Protein AF-A0A060BN62-F1 (afdb_monomer)

Secondary structure (DSSP, 8-state):
-HHHHHHHHTTTT----HHHHHHHHHHHHTTTEE----S--EEE-TT--EEE-PPPPPEE-S-HHHHHHHHHHHTHHHHTSTTGGG--TT---

Organism: NCBI:txid153152

Solvent-accessible surface area (backbone atoms only — not comparable to full-atom values): 5731 Å² total; per-residue (Å²): 110,73,66,61,60,57,37,44,78,75,63,41,98,64,88,78,54,72,68,57,52,50,43,54,53,45,13,41,74,48,46,10,36,31,60,70,88,81,87,71,66,58,49,70,54,97,88,67,54,75,45,74,55,80,80,61,83,70,41,79,79,48,50,45,69,56,18,53,52,50,51,64,67,48,32,50,35,32,78,74,52,93,37,43,90,75,54,52,94,96,58,93,99

Nearest PDB structures (foldseek):
  6kgw-assembly1_A  TM=9.530E-01  e=7.312E-05  Mycobacterium tuberculosis H37Rv
  6kgh-assembly1_A  TM=9.538E-01  e=8.353E-05  Mycobacterium tuberculosis H37Rv
  6kgu-assembly1_A  TM=9.525E-01  e=8.928E-05  Mycobacterium tuberculosis H37Rv
  6i1f-assembly2_B  TM=8.756E-01  e=1.020E-04  Chlamydia trachomatis
  3zg9-assembly1_B  TM=8.440E-01  e=3.380E-04  Listeria monocytogenes

Structure (mmCIF, N/CA/C/O backbone):
data_AF-A0A060BN62-F1
#
_entry.id   AF-A0A060BN62-F1
#
loop_
_atom_site.group_PDB
_atom_site.id
_atom_site.type_symbol
_atom_site.label_atom_id
_atom_site.label_alt_id
_atom_site.label_comp_id
_atom_site.label_asym_id
_atom_site.label_entity_id
_atom_site.label_seq_id
_atom_site.pdbx_PDB_ins_code
_atom_site.Cartn_x
_atom_site.Cartn_y
_atom_site.Cartn_z
_atom_site.occupancy
_atom_site.B_iso_or_equiv
_atom_site.auth_seq_id
_atom_site.auth_comp_id
_atom_site.auth_asym_id
_atom_site.auth_atom_id
_atom_site.pdbx_PDB_model_num
ATOM 1 N N . ASP A 1 1 ? 14.148 -22.644 -0.513 1.00 87.25 1 ASP A N 1
ATOM 2 C CA . ASP A 1 1 ? 14.541 -23.207 -1.817 1.00 87.25 1 ASP A CA 1
ATOM 3 C C . ASP A 1 1 ? 14.540 -22.099 -2.877 1.00 87.25 1 ASP A C 1
ATOM 5 O O . ASP A 1 1 ? 13.832 -21.109 -2.690 1.00 87.25 1 ASP A O 1
ATOM 9 N N . LYS A 1 2 ? 15.353 -22.218 -3.938 1.00 85.19 2 LYS A N 1
ATOM 10 C CA . LYS A 1 2 ? 15.484 -21.187 -4.986 1.00 85.19 2 LYS A CA 1
ATOM 11 C C . LYS A 1 2 ? 14.187 -20.995 -5.775 1.00 85.19 2 LYS A C 1
ATOM 13 O O . LYS A 1 2 ? 13.868 -19.857 -6.106 1.00 85.19 2 LYS A O 1
ATOM 18 N N . LEU A 1 3 ? 13.427 -22.063 -6.032 1.00 86.25 3 LEU A N 1
ATOM 19 C CA . LEU A 1 3 ? 12.167 -21.965 -6.775 1.00 86.25 3 LEU A CA 1
ATOM 20 C C . LEU A 1 3 ? 11.165 -21.109 -6.002 1.00 86.25 3 LEU A C 1
ATOM 22 O O . LEU A 1 3 ? 10.639 -20.152 -6.558 1.00 86.25 3 LEU A O 1
ATOM 26 N N . THR A 1 4 ? 10.998 -21.372 -4.701 1.00 90.06 4 THR A N 1
ATOM 27 C CA . THR A 1 4 ? 10.129 -20.563 -3.833 1.00 90.06 4 THR A CA 1
ATOM 28 C C . THR A 1 4 ? 10.541 -19.092 -3.811 1.00 90.06 4 THR A C 1
ATOM 30 O O . THR A 1 4 ? 9.678 -18.225 -3.855 1.00 90.06 4 THR A O 1
ATOM 33 N N . HIS A 1 5 ? 11.843 -18.788 -3.764 1.00 90.38 5 HIS A N 1
ATOM 34 C CA . HIS A 1 5 ? 12.323 -17.402 -3.765 1.00 90.38 5 HIS A CA 1
ATOM 35 C C . HIS A 1 5 ? 11.948 -16.653 -5.052 1.00 90.38 5 HIS A C 1
ATOM 37 O O . HIS A 1 5 ? 11.551 -15.494 -4.991 1.00 90.38 5 HIS A O 1
ATOM 43 N N . TYR A 1 6 ? 12.048 -17.307 -6.212 1.00 93.62 6 TYR A N 1
ATOM 44 C CA . TYR A 1 6 ? 11.699 -16.673 -7.482 1.00 93.62 6 TYR A CA 1
ATOM 45 C C . TYR A 1 6 ? 10.189 -16.538 -7.680 1.00 93.62 6 TYR A C 1
ATOM 47 O O . TYR A 1 6 ? 9.733 -15.491 -8.132 1.00 93.62 6 TYR A O 1
ATOM 55 N N . THR A 1 7 ? 9.398 -17.548 -7.315 1.00 94.88 7 THR A N 1
ATOM 56 C CA . THR A 1 7 ? 7.942 -17.510 -7.523 1.00 94.88 7 THR A CA 1
ATOM 57 C C . THR A 1 7 ? 7.258 -16.457 -6.652 1.00 94.88 7 THR A C 1
ATOM 59 O O . THR A 1 7 ? 6.332 -15.786 -7.111 1.00 94.88 7 THR A O 1
ATOM 62 N N . THR A 1 8 ? 7.733 -16.247 -5.420 1.00 94.25 8 THR A N 1
ATOM 63 C CA . THR A 1 8 ? 7.138 -15.266 -4.497 1.00 94.25 8 THR A CA 1
ATOM 64 C C . THR A 1 8 ? 7.317 -13.827 -4.977 1.00 94.25 8 THR A C 1
ATOM 66 O O . THR A 1 8 ? 6.427 -13.007 -4.754 1.00 94.25 8 THR A O 1
ATOM 69 N N . MET A 1 9 ? 8.398 -13.520 -5.705 1.00 93.62 9 MET A N 1
ATOM 70 C CA . MET A 1 9 ? 8.623 -12.192 -6.299 1.00 93.62 9 MET A CA 1
ATOM 71 C C . MET A 1 9 ? 7.586 -11.823 -7.370 1.00 93.62 9 MET A C 1
ATOM 73 O O . MET A 1 9 ? 7.337 -10.642 -7.590 1.00 93.62 9 MET A O 1
ATOM 77 N N . PHE A 1 10 ? 6.938 -12.816 -7.988 1.00 94.25 10 PHE A N 1
ATOM 78 C CA . PHE A 1 10 ? 5.827 -12.623 -8.929 1.00 94.25 10 PHE A CA 1
ATOM 79 C C . PHE A 1 10 ? 4.451 -12.871 -8.283 1.00 94.25 10 PHE A C 1
ATOM 81 O O . PHE A 1 10 ? 3.449 -13.008 -8.982 1.00 94.25 10 PHE A O 1
ATOM 88 N N . GLY A 1 11 ? 4.389 -12.954 -6.947 1.00 93.81 11 GLY A N 1
ATOM 89 C CA . GLY A 1 11 ? 3.149 -13.147 -6.187 1.00 93.81 11 GLY A CA 1
ATOM 90 C C . GLY A 1 11 ? 2.630 -14.589 -6.133 1.00 93.81 11 GLY A C 1
ATOM 91 O O . GLY A 1 11 ? 1.533 -14.819 -5.630 1.00 93.81 11 GLY A O 1
ATOM 92 N N . GLN A 1 12 ? 3.389 -15.574 -6.621 1.00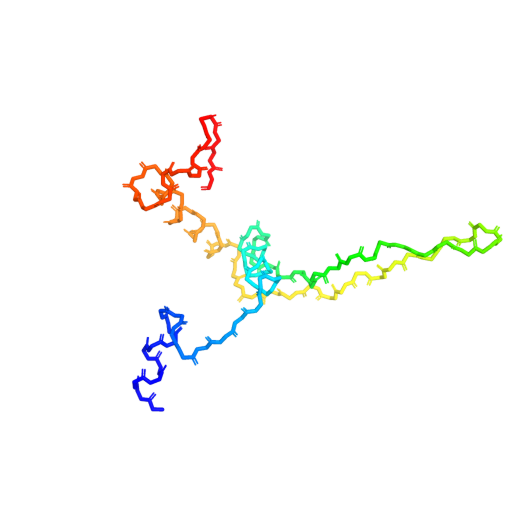 96.44 12 GLN A N 1
ATOM 93 C CA . GLN A 1 12 ? 2.989 -16.984 -6.616 1.00 96.44 12 GLN A CA 1
ATOM 94 C C . GLN A 1 12 ? 3.457 -17.704 -5.344 1.00 96.44 12 GLN A C 1
ATOM 96 O O . GLN A 1 12 ? 4.538 -17.439 -4.817 1.00 96.44 12 GLN A O 1
ATOM 101 N N . GLY A 1 13 ? 2.655 -18.658 -4.861 1.00 93.88 13 GLY A N 1
ATOM 102 C CA . GLY A 1 13 ? 2.966 -19.424 -3.646 1.00 93.88 13 GLY A CA 1
ATOM 103 C C . GLY A 1 13 ? 2.755 -18.643 -2.344 1.00 93.88 13 GLY A C 1
ATOM 104 O O . GLY A 1 13 ? 3.254 -19.053 -1.299 1.00 93.88 13 GLY A O 1
ATOM 105 N N . MET A 1 14 ? 2.024 -17.526 -2.403 1.00 93.88 14 MET A N 1
ATOM 106 C CA . MET A 1 14 ? 1.639 -16.703 -1.256 1.00 93.88 14 MET A CA 1
ATOM 107 C C . MET A 1 14 ? 0.151 -16.356 -1.336 1.00 93.88 14 MET A C 1
ATOM 109 O O . MET A 1 14 ? -0.448 -16.407 -2.408 1.00 93.88 14 MET A O 1
ATOM 113 N N . ALA A 1 15 ? -0.432 -15.966 -0.206 1.00 95.81 15 ALA A N 1
ATOM 114 C CA . ALA A 1 15 ? -1.785 -15.430 -0.146 1.00 95.81 15 ALA A CA 1
ATOM 115 C C . ALA A 1 15 ? -1.780 -14.091 0.595 1.00 95.81 15 ALA A C 1
ATOM 117 O O . ALA A 1 15 ? -1.037 -13.909 1.560 1.00 95.81 15 ALA A O 1
ATOM 118 N N . ALA A 1 16 ? -2.630 -13.170 0.151 1.00 96.19 16 ALA A N 1
ATOM 119 C CA . ALA A 1 16 ? -2.873 -11.896 0.810 1.00 96.19 16 ALA A CA 1
ATOM 120 C C . ALA A 1 16 ? -4.360 -11.549 0.716 1.00 96.19 16 ALA A C 1
ATOM 122 O O . ALA A 1 16 ? -5.025 -11.828 -0.282 1.00 96.19 16 ALA A O 1
ATOM 123 N N . THR A 1 17 ? -4.882 -10.924 1.764 1.00 98.00 17 THR A N 1
ATOM 124 C CA . THR A 1 17 ? -6.227 -10.347 1.756 1.00 98.00 17 THR A CA 1
ATOM 125 C C . THR A 1 17 ? -6.241 -9.038 0.954 1.00 98.00 17 THR A C 1
ATOM 127 O O . THR A 1 17 ? -5.218 -8.345 0.887 1.00 98.00 17 THR A O 1
ATOM 130 N N . PRO A 1 18 ? -7.396 -8.619 0.405 1.00 97.56 18 PRO A N 1
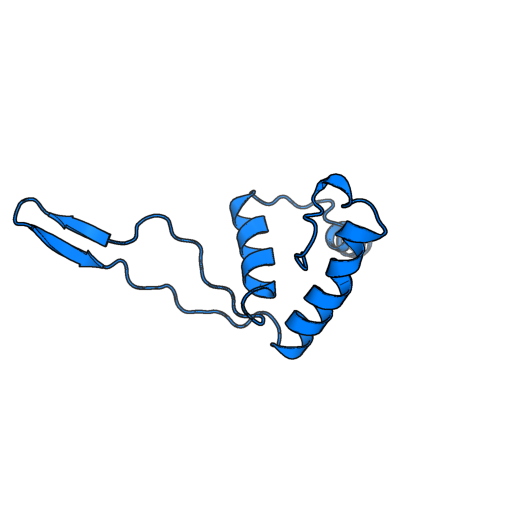ATOM 131 C CA . PRO A 1 18 ? -7.509 -7.336 -0.289 1.00 97.56 18 PRO A CA 1
ATOM 132 C C . PRO A 1 18 ? -7.063 -6.136 0.558 1.00 97.56 18 PRO A C 1
ATOM 134 O O . PRO A 1 18 ? -6.414 -5.230 0.045 1.00 97.56 18 PRO A O 1
ATOM 137 N N . ILE A 1 19 ? -7.337 -6.146 1.870 1.00 97.56 19 ILE A N 1
ATOM 138 C CA . ILE A 1 19 ? -6.929 -5.057 2.771 1.00 97.56 19 ILE A CA 1
ATOM 139 C C . ILE A 1 19 ? -5.412 -5.020 2.999 1.00 97.56 19 ILE A C 1
ATOM 141 O O . ILE A 1 19 ? -4.831 -3.941 3.118 1.00 97.56 19 ILE A O 1
ATOM 145 N N . GLN A 1 20 ? -4.741 -6.176 3.000 1.00 96.94 20 GLN A N 1
ATOM 146 C CA . GLN A 1 20 ? -3.278 -6.227 3.038 1.00 96.94 20 GLN A CA 1
ATOM 147 C C . GLN A 1 20 ? -2.686 -5.658 1.747 1.00 96.94 20 GLN A C 1
ATOM 149 O O . GLN A 1 20 ? -1.766 -4.847 1.818 1.00 96.94 20 GLN A O 1
ATOM 154 N N . MET A 1 21 ? -3.254 -5.999 0.585 1.00 97.75 21 MET A N 1
ATOM 155 C CA . MET A 1 21 ? -2.820 -5.434 -0.698 1.00 97.75 21 MET A CA 1
ATOM 156 C C . MET A 1 21 ? -3.034 -3.919 -0.762 1.00 97.75 21 MET A C 1
ATOM 158 O O . MET A 1 21 ? -2.125 -3.188 -1.152 1.00 97.75 21 MET A O 1
ATOM 162 N N . ALA A 1 22 ? -4.186 -3.425 -0.305 1.00 97.69 22 ALA A N 1
ATOM 163 C CA . ALA A 1 22 ? -4.442 -1.990 -0.203 1.00 97.69 22 ALA A CA 1
ATOM 164 C C . ALA A 1 22 ? -3.422 -1.289 0.715 1.00 97.69 22 ALA A C 1
ATOM 166 O O . ALA A 1 22 ? -2.927 -0.218 0.377 1.00 97.69 22 ALA A O 1
ATOM 167 N N . SER A 1 23 ? -3.040 -1.910 1.838 1.00 97.69 23 SER A N 1
ATOM 168 C CA . SER A 1 23 ? -2.013 -1.372 2.743 1.00 97.69 23 SER A CA 1
ATOM 169 C C . SER A 1 23 ? -0.619 -1.302 2.096 1.00 97.69 23 SER A C 1
ATOM 171 O O . SER A 1 23 ? 0.136 -0.365 2.371 1.00 97.69 23 SER A O 1
ATOM 173 N N . VAL A 1 24 ? -0.278 -2.231 1.195 1.00 97.38 24 VAL A N 1
ATOM 174 C CA . VAL A 1 24 ? 0.967 -2.161 0.408 1.00 97.38 24 VAL A CA 1
ATOM 175 C C . VAL A 1 24 ? 0.962 -0.928 -0.497 1.00 97.38 24 VAL A C 1
ATOM 177 O O . VAL A 1 24 ? 1.894 -0.126 -0.434 1.00 97.38 24 VAL A O 1
ATOM 180 N N . TYR A 1 25 ? -0.101 -0.713 -1.276 1.00 97.25 25 TYR A N 1
ATOM 181 C CA 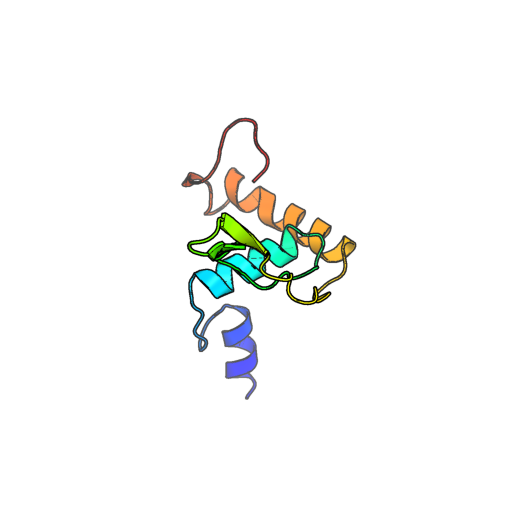. TYR A 1 25 ? -0.206 0.477 -2.131 1.00 97.25 25 TYR A CA 1
ATOM 182 C C . TYR A 1 25 ? -0.299 1.780 -1.324 1.00 97.25 25 TYR A C 1
ATOM 184 O O . TYR A 1 25 ? 0.324 2.768 -1.705 1.00 97.25 25 TYR A O 1
ATOM 192 N N . GLN A 1 26 ? -0.972 1.775 -0.167 1.00 97.94 26 GLN A N 1
ATOM 193 C CA . GLN A 1 26 ? -0.978 2.909 0.767 1.00 97.94 26 GLN A CA 1
ATOM 194 C C . GLN A 1 26 ? 0.442 3.278 1.204 1.00 97.94 26 GLN A C 1
ATOM 196 O O . GLN A 1 26 ? 0.771 4.457 1.261 1.00 97.94 26 GLN A O 1
ATOM 201 N N . THR A 1 27 ? 1.291 2.286 1.477 1.00 98.38 27 THR A N 1
ATOM 202 C CA . THR A 1 27 ? 2.687 2.516 1.876 1.00 98.38 27 THR A CA 1
ATOM 203 C C . THR A 1 27 ? 3.462 3.245 0.778 1.00 98.38 27 THR A C 1
ATOM 205 O O . THR A 1 27 ? 4.197 4.184 1.069 1.00 98.38 27 THR A O 1
ATOM 208 N N . ILE A 1 28 ? 3.279 2.837 -0.483 1.00 98.19 28 ILE A N 1
ATOM 209 C CA . ILE A 1 28 ? 3.918 3.470 -1.649 1.00 98.19 28 ILE A CA 1
ATOM 210 C C . ILE A 1 28 ? 3.377 4.891 -1.854 1.00 98.19 28 ILE A C 1
ATOM 212 O O . ILE A 1 28 ? 4.150 5.818 -2.089 1.00 98.19 28 ILE A O 1
ATOM 216 N N . ALA A 1 29 ? 2.061 5.075 -1.731 1.00 97.25 29 ALA A N 1
ATOM 217 C CA . ALA A 1 29 ? 1.417 6.379 -1.854 1.00 97.25 29 ALA A CA 1
ATOM 218 C C . ALA A 1 29 ? 1.838 7.355 -0.739 1.00 97.25 29 ALA A C 1
ATOM 220 O O . ALA A 1 29 ? 1.935 8.553 -0.982 1.00 97.25 29 ALA A O 1
ATOM 221 N N . ASN A 1 30 ? 2.125 6.845 0.460 1.00 97.94 30 ASN A N 1
ATOM 222 C CA . ASN A 1 30 ? 2.491 7.619 1.647 1.00 97.94 30 ASN A CA 1
ATOM 223 C C . ASN A 1 30 ? 4.013 7.689 1.863 1.00 97.94 30 ASN A C 1
ATOM 225 O O . ASN A 1 30 ? 4.514 7.450 2.966 1.00 97.94 30 ASN A O 1
ATOM 229 N N . ASP A 1 31 ? 4.761 7.946 0.788 1.00 98.38 31 ASP A N 1
ATOM 230 C CA . ASP A 1 31 ? 6.216 8.162 0.802 1.00 98.38 31 ASP A CA 1
ATOM 231 C C . ASP A 1 31 ? 7.018 7.081 1.561 1.00 98.38 31 ASP A C 1
ATOM 233 O O . ASP A 1 31 ? 8.042 7.345 2.211 1.00 98.38 31 ASP A O 1
ATOM 237 N N . GLY A 1 32 ? 6.542 5.837 1.481 1.00 98.44 32 GLY A N 1
ATOM 238 C CA . GLY A 1 32 ? 7.201 4.653 2.026 1.00 98.44 32 GLY A CA 1
ATOM 239 C C . GLY A 1 32 ? 6.876 4.366 3.486 1.00 98.44 32 GLY A C 1
ATOM 240 O O . GLY A 1 32 ? 7.498 3.485 4.089 1.00 98.44 32 GLY A O 1
ATOM 241 N N . VAL A 1 33 ? 5.925 5.098 4.071 1.00 98.56 33 VAL A N 1
ATOM 242 C CA . VAL A 1 33 ? 5.481 4.925 5.456 1.00 98.56 33 VAL A CA 1
ATOM 243 C C . VAL A 1 33 ? 4.143 4.199 5.489 1.00 98.56 33 VAL A C 1
ATOM 245 O O . VAL A 1 33 ? 3.105 4.726 5.087 1.00 98.56 33 VAL A O 1
ATOM 248 N N . ARG A 1 34 ? 4.154 2.986 6.031 1.00 98.12 34 ARG A N 1
ATOM 249 C CA . ARG A 1 34 ? 2.949 2.193 6.242 1.00 98.12 34 ARG A CA 1
ATOM 250 C C . ARG A 1 34 ? 2.217 2.682 7.480 1.00 98.12 34 ARG A C 1
ATOM 252 O O . ARG A 1 34 ? 2.796 2.728 8.568 1.00 98.12 34 ARG A O 1
ATOM 259 N N . ILE A 1 35 ? 0.930 2.957 7.317 1.00 96.25 35 ILE A N 1
ATOM 260 C CA . ILE A 1 35 ? -0.002 3.187 8.421 1.00 96.25 35 ILE A CA 1
ATOM 261 C C . 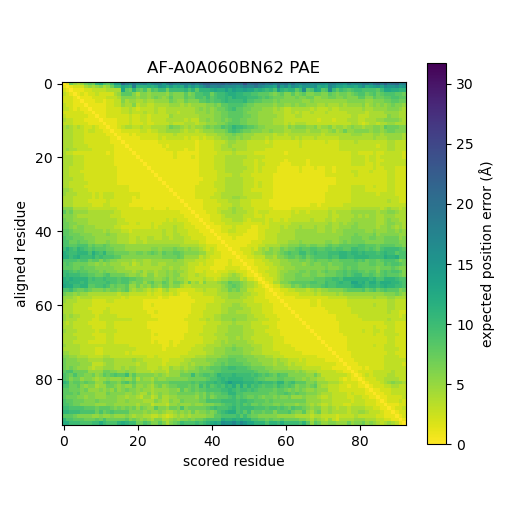ILE A 1 35 ? -0.911 1.960 8.497 1.00 96.25 35 ILE A C 1
ATOM 263 O O . ILE A 1 35 ? -1.437 1.504 7.480 1.00 96.25 35 ILE A O 1
ATOM 267 N N . ALA A 1 36 ? -1.063 1.373 9.686 1.00 94.56 36 ALA A N 1
ATOM 268 C CA . ALA A 1 36 ? -1.925 0.203 9.833 1.00 94.56 36 ALA A CA 1
ATOM 269 C C . ALA A 1 36 ? -3.390 0.578 9.512 1.00 94.56 36 ALA A C 1
ATOM 271 O O . ALA A 1 36 ? -3.874 1.583 10.042 1.00 94.56 36 ALA A O 1
ATOM 272 N N . PRO A 1 37 ? -4.097 -0.206 8.674 1.00 93.75 37 PRO A N 1
ATOM 273 C CA . PRO A 1 37 ? -5.470 0.095 8.283 1.00 93.75 37 PRO A CA 1
ATOM 274 C C . PRO A 1 37 ? -6.411 0.059 9.490 1.00 93.75 37 PRO A C 1
ATOM 276 O O . PRO A 1 37 ? -6.261 -0.773 10.387 1.00 93.75 37 PRO A O 1
ATOM 279 N N . ARG A 1 38 ? -7.391 0.967 9.501 1.00 92.88 38 ARG A N 1
ATOM 280 C CA . ARG A 1 38 ? -8.361 1.161 10.587 1.00 92.88 38 ARG A CA 1
ATOM 281 C C . ARG A 1 38 ? -9.739 1.448 10.016 1.00 92.88 38 ARG A C 1
ATOM 283 O O . ARG A 1 38 ? -9.848 2.111 8.992 1.00 92.88 38 ARG A O 1
ATOM 290 N N . LEU A 1 39 ? -10.768 0.958 10.704 1.00 93.12 39 LEU A N 1
ATOM 291 C CA . LEU A 1 39 ? -12.172 1.158 10.326 1.00 93.12 39 LEU A CA 1
ATOM 292 C C . LEU A 1 39 ? -12.940 2.023 11.332 1.00 93.12 39 LEU A C 1
ATOM 294 O O . LEU A 1 39 ? -13.838 2.757 10.944 1.00 93.12 39 LEU A O 1
ATOM 298 N N . VAL A 1 40 ? -12.584 1.950 12.616 1.00 94.94 40 VAL A N 1
ATOM 299 C CA . VAL A 1 40 ? -13.231 2.720 13.686 1.00 94.94 40 VAL A CA 1
ATOM 300 C C . VAL A 1 40 ? -12.427 3.992 13.936 1.00 94.94 40 VAL A C 1
ATOM 302 O O . VAL A 1 40 ? -11.253 3.897 14.292 1.00 94.94 40 VAL A O 1
ATOM 305 N N . ALA A 1 41 ? -13.044 5.160 13.755 1.00 94.25 41 ALA A N 1
ATOM 306 C CA . ALA A 1 41 ? -12.411 6.457 14.009 1.00 94.25 41 ALA A CA 1
ATOM 307 C C . ALA A 1 41 ? -12.489 6.858 15.492 1.00 94.25 41 ALA A C 1
ATOM 309 O O . ALA A 1 41 ? -11.498 7.277 16.085 1.00 94.25 41 ALA A O 1
ATOM 310 N N . SER A 1 42 ? -13.657 6.677 16.100 1.00 96.31 42 SER A N 1
ATOM 311 C CA . SER A 1 42 ? -13.923 6.977 17.503 1.00 96.31 42 SER A CA 1
ATOM 312 C C . SER A 1 42 ? -15.118 6.164 18.002 1.00 96.31 42 SER A C 1
ATOM 314 O O . SER A 1 42 ? -15.848 5.558 17.211 1.00 96.31 42 SER A O 1
ATOM 316 N N . CYS A 1 43 ? -15.307 6.156 19.318 1.00 96.31 43 CYS A N 1
ATOM 317 C CA . CYS A 1 43 ? -16.483 5.619 19.989 1.00 96.31 43 CYS A CA 1
ATOM 318 C C . CYS A 1 43 ? -17.162 6.743 20.775 1.00 96.31 43 CYS A C 1
ATOM 320 O O . CYS A 1 43 ? -16.481 7.484 21.482 1.00 96.31 43 CYS A O 1
ATOM 322 N N . THR A 1 44 ? -18.486 6.837 20.684 1.00 97.88 44 THR A N 1
ATOM 323 C CA . THR A 1 44 ? -19.293 7.763 21.490 1.00 97.88 44 THR A CA 1
ATOM 324 C C . THR A 1 44 ? -20.160 6.956 22.445 1.00 97.88 44 THR A C 1
ATOM 326 O O . THR A 1 44 ? -20.840 6.026 22.005 1.00 97.88 44 THR A O 1
ATOM 329 N N . ASP A 1 45 ? -20.117 7.273 23.738 1.00 96.88 45 ASP A N 1
ATOM 330 C CA . ASP A 1 45 ? -20.934 6.598 24.752 1.00 96.88 45 ASP A CA 1
ATOM 331 C C . ASP A 1 45 ? -22.356 7.193 24.865 1.00 96.88 45 ASP A C 1
ATOM 333 O O . ASP A 1 45 ? -22.729 8.125 24.150 1.00 96.88 45 ASP A O 1
ATOM 337 N N . SER A 1 46 ? -23.178 6.634 25.759 1.00 97.25 46 SER A N 1
ATOM 338 C CA . SER A 1 46 ? -24.556 7.092 25.994 1.00 97.25 46 SER A CA 1
ATOM 339 C C . SER A 1 46 ? -24.662 8.478 26.635 1.00 97.25 46 SER A C 1
ATOM 341 O O . SER A 1 46 ? -25.739 9.069 26.616 1.00 97.25 46 SER A O 1
ATOM 343 N N . GLU A 1 47 ? -23.577 8.979 27.222 1.00 96.88 47 GLU A N 1
ATOM 344 C CA . GLU A 1 47 ? -23.497 10.301 27.850 1.00 96.88 47 GLU A CA 1
ATOM 345 C C . GLU A 1 47 ? -22.993 11.368 26.862 1.00 96.88 47 GLU A C 1
ATOM 347 O O . GLU A 1 47 ? -23.044 12.563 27.152 1.00 96.88 47 GLU A O 1
ATOM 352 N N . GLY A 1 48 ? -22.560 10.947 25.669 1.00 96.06 48 GLY A N 1
ATOM 353 C CA . GLY A 1 48 ? -22.040 11.808 24.613 1.00 96.06 48 GLY A CA 1
ATOM 354 C C . GLY A 1 48 ? -20.525 12.008 24.660 1.00 96.06 48 GLY A C 1
ATOM 355 O O . GLY A 1 48 ? -20.008 12.806 23.874 1.00 96.06 48 GLY A O 1
ATOM 356 N N . ASN A 1 49 ? -19.793 11.297 25.525 1.00 97.25 49 ASN A N 1
ATOM 357 C CA . ASN A 1 49 ? -18.337 11.394 25.564 1.00 97.25 49 ASN A CA 1
ATOM 358 C C . ASN A 1 49 ? -17.731 10.672 24.355 1.00 97.25 49 ASN A C 1
ATOM 360 O O . ASN A 1 49 ? -18.070 9.524 24.059 1.00 97.25 49 ASN A O 1
ATOM 364 N N . VAL A 1 50 ? -16.802 11.341 23.669 1.00 97.44 50 VAL A N 1
ATOM 365 C CA . VAL A 1 50 ? -16.101 10.800 22.499 1.00 97.44 50 VAL A CA 1
ATOM 366 C C . VAL A 1 50 ? -14.720 10.303 22.912 1.00 97.44 50 VAL A C 1
ATOM 368 O O . VAL A 1 50 ? -13.907 11.059 23.436 1.00 97.44 50 VAL A O 1
ATOM 371 N N . THR A 1 51 ? -14.439 9.035 22.625 1.00 96.75 51 THR A N 1
ATOM 372 C CA . THR A 1 51 ? -13.111 8.428 22.759 1.00 96.75 51 THR A CA 1
ATOM 373 C C . THR A 1 51 ? -12.529 8.195 21.369 1.00 96.75 51 THR A C 1
ATOM 375 O O . THR A 1 51 ? -13.066 7.401 20.595 1.00 96.75 51 THR A O 1
ATOM 378 N N . GLU A 1 52 ? -11.439 8.883 21.029 1.00 95.12 52 GLU A N 1
ATOM 379 C CA . GLU A 1 52 ? -10.740 8.666 19.758 1.00 95.12 52 GLU A CA 1
ATOM 380 C C . GLU A 1 52 ? -10.010 7.321 19.723 1.00 95.12 52 GLU A C 1
ATOM 382 O O . GLU A 1 52 ? -9.526 6.822 20.741 1.00 95.12 52 GLU A O 1
ATOM 387 N N . ASN A 1 53 ? -9.895 6.734 18.531 1.00 91.44 53 ASN A N 1
ATOM 388 C CA . ASN A 1 53 ? -9.093 5.535 18.328 1.00 91.44 53 ASN A CA 1
ATOM 389 C C . ASN A 1 53 ? -7.621 5.919 18.053 1.00 91.44 53 ASN A C 1
ATOM 391 O O . ASN A 1 53 ? -7.309 6.372 16.946 1.00 91.44 53 ASN A O 1
ATOM 395 N N . PRO A 1 54 ? -6.687 5.700 18.998 1.00 89.19 54 PRO A N 1
ATOM 396 C CA . PRO A 1 54 ? -5.319 6.222 18.914 1.00 89.19 54 PRO A CA 1
ATOM 397 C C . PRO A 1 54 ? -4.556 5.595 17.755 1.00 89.19 54 PRO A C 1
ATOM 399 O O . PRO A 1 54 ? -4.503 4.367 17.702 1.00 89.19 54 PRO A O 1
ATOM 402 N N . GLN A 1 55 ? -3.982 6.392 16.840 1.00 86.69 55 GLN A N 1
ATOM 403 C CA . GLN A 1 55 ? -3.305 5.914 15.622 1.00 86.69 55 GLN A CA 1
ATOM 404 C C . GLN A 1 55 ? -2.205 4.874 15.915 1.00 86.69 55 GLN A C 1
ATOM 406 O O . GLN A 1 55 ? -1.559 4.903 16.954 1.00 86.69 55 GLN A O 1
ATOM 411 N N . ALA A 1 56 ? -2.010 3.915 15.002 1.00 88.19 56 ALA A N 1
ATOM 412 C CA . ALA A 1 56 ? -0.975 2.899 15.158 1.00 88.19 56 ALA A CA 1
ATOM 413 C C . ALA A 1 56 ? 0.363 3.523 14.789 1.00 88.19 56 ALA A C 1
ATOM 415 O O . ALA A 1 56 ? 0.419 4.319 13.847 1.00 88.19 56 ALA A O 1
ATOM 416 N N . GLU A 1 57 ? 1.423 3.103 15.475 1.00 93.56 57 GLU A N 1
ATOM 417 C CA . GLU A 1 57 ? 2.762 3.596 15.186 1.00 93.56 57 GLU A CA 1
ATOM 418 C C . GLU A 1 57 ? 3.117 3.380 13.704 1.00 93.56 57 GLU A C 1
ATOM 420 O O . GLU A 1 57 ? 3.027 2.252 13.194 1.00 93.56 57 GLU A O 1
ATOM 425 N N . PRO A 1 58 ? 3.478 4.452 12.978 1.00 96.31 58 PRO A N 1
ATOM 426 C CA . PRO A 1 58 ? 3.820 4.356 11.571 1.00 96.31 58 PRO A CA 1
ATOM 427 C C . PRO A 1 58 ? 5.114 3.558 11.384 1.00 96.31 58 PRO A C 1
ATOM 429 O O . PRO A 1 58 ? 6.051 3.650 12.173 1.00 96.31 58 PRO A O 1
ATOM 432 N N . THR A 1 59 ? 5.201 2.787 10.299 1.00 98.06 59 THR A N 1
ATOM 433 C CA . THR A 1 59 ? 6.402 1.998 9.979 1.00 98.06 59 THR A CA 1
ATOM 434 C C . THR A 1 59 ? 7.006 2.451 8.655 1.00 98.06 59 THR A C 1
ATOM 436 O O . THR A 1 59 ? 6.361 2.349 7.613 1.00 98.06 59 THR A O 1
ATOM 439 N N . ARG A 1 60 ? 8.268 2.895 8.657 1.00 98.38 60 ARG A N 1
ATOM 440 C CA . ARG A 1 60 ? 9.041 3.108 7.422 1.00 98.38 60 ARG A CA 1
ATOM 441 C C . ARG A 1 60 ? 9.368 1.749 6.797 1.00 98.38 60 ARG A C 1
ATOM 443 O O . ARG A 1 60 ? 10.085 0.964 7.407 1.00 98.38 60 ARG A O 1
ATOM 450 N N . VAL A 1 61 ? 8.860 1.481 5.597 1.00 98.44 61 VAL A N 1
ATOM 451 C CA . VAL A 1 61 ? 9.132 0.235 4.854 1.00 98.44 61 VAL A CA 1
ATOM 452 C C . VAL A 1 61 ? 10.177 0.471 3.766 1.00 98.44 61 VAL A C 1
ATOM 454 O O . VAL A 1 61 ? 11.091 -0.329 3.599 1.00 98.44 61 VAL A O 1
ATOM 457 N N . ILE A 1 62 ? 10.065 1.594 3.057 1.00 98.56 62 ILE A N 1
ATOM 458 C CA . ILE A 1 62 ? 11.005 2.037 2.021 1.00 98.56 62 ILE A CA 1
ATOM 459 C C . ILE A 1 62 ? 11.252 3.544 2.154 1.00 98.56 62 ILE A C 1
ATOM 461 O O . IL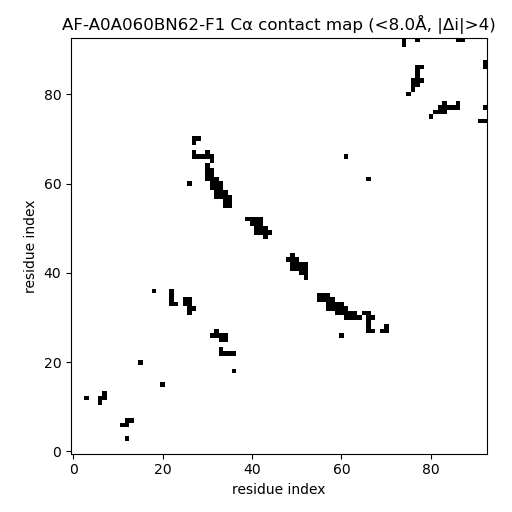E A 1 62 ? 10.528 4.243 2.867 1.00 98.56 62 ILE A O 1
ATOM 465 N N . SER A 1 63 ? 12.291 4.065 1.499 1.00 98.75 63 SER A N 1
ATOM 466 C CA . SER A 1 63 ? 12.541 5.509 1.479 1.00 98.75 63 SER A CA 1
ATOM 467 C C . SER A 1 63 ? 11.474 6.249 0.661 1.00 98.75 63 SER A C 1
ATOM 469 O O . SER A 1 63 ? 10.813 5.675 -0.213 1.00 98.75 63 SER A O 1
ATOM 471 N N . SER A 1 64 ? 11.331 7.551 0.920 1.00 98.69 64 SER A N 1
ATOM 472 C CA . SER A 1 64 ? 10.481 8.423 0.098 1.00 98.69 64 SER A CA 1
ATOM 473 C C . SER A 1 64 ? 10.960 8.439 -1.358 1.00 98.69 64 SER A C 1
ATOM 475 O O . SER A 1 64 ? 10.154 8.282 -2.269 1.00 98.69 64 SER A O 1
ATOM 477 N N . GLU A 1 65 ? 12.278 8.486 -1.586 1.00 98.62 65 GLU A N 1
ATOM 478 C CA . GLU A 1 65 ? 12.860 8.428 -2.931 1.00 98.62 65 GLU A CA 1
ATOM 479 C C . GLU A 1 65 ? 12.472 7.141 -3.675 1.00 98.62 65 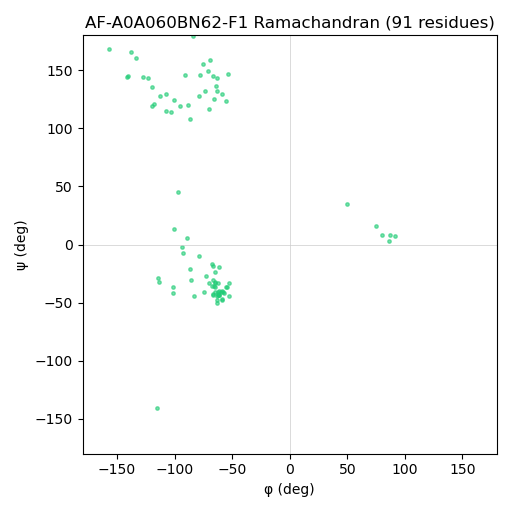GLU A C 1
ATOM 481 O O . GLU A 1 65 ? 12.026 7.201 -4.822 1.00 98.62 65 GLU A O 1
ATOM 486 N N . THR A 1 66 ? 12.582 5.977 -3.024 1.00 98.56 66 THR A N 1
ATOM 487 C CA . THR A 1 66 ? 12.162 4.699 -3.616 1.00 98.56 66 THR A CA 1
ATOM 488 C C . THR A 1 66 ? 10.667 4.704 -3.924 1.00 98.56 66 THR A C 1
ATOM 490 O O . THR A 1 66 ? 10.267 4.247 -4.989 1.00 98.56 66 THR A O 1
ATOM 493 N N . SER A 1 67 ? 9.840 5.267 -3.043 1.00 98.31 67 SER A N 1
ATOM 494 C CA . SER A 1 67 ? 8.387 5.358 -3.248 1.00 98.31 67 SER A CA 1
ATOM 495 C C . SER A 1 67 ? 8.024 6.241 -4.442 1.00 98.31 67 SER A C 1
ATOM 497 O O . SER A 1 67 ? 7.163 5.887 -5.242 1.00 98.31 67 SER A O 1
ATOM 499 N N . THR A 1 68 ? 8.714 7.369 -4.612 1.00 98.12 68 THR A N 1
ATOM 500 C CA . THR A 1 68 ? 8.560 8.250 -5.777 1.00 98.12 68 THR A CA 1
ATOM 501 C C . THR A 1 68 ? 8.967 7.550 -7.069 1.00 98.12 68 THR A C 1
ATOM 503 O O . THR A 1 68 ? 8.215 7.598 -8.041 1.00 98.12 68 THR A O 1
ATOM 506 N N . LYS A 1 69 ? 10.096 6.830 -7.072 1.00 98.25 69 LYS A N 1
ATOM 507 C CA . LYS A 1 69 ? 10.517 6.035 -8.237 1.00 98.25 69 LYS A CA 1
ATOM 508 C C . LYS A 1 69 ? 9.500 4.943 -8.573 1.00 98.25 69 LYS A C 1
ATOM 510 O O . LYS A 1 69 ? 9.152 4.789 -9.736 1.00 98.25 69 LYS A O 1
ATOM 515 N N . LEU A 1 70 ? 8.984 4.230 -7.571 1.00 97.25 70 LEU A N 1
ATOM 516 C CA . LEU A 1 70 ? 7.976 3.187 -7.778 1.00 97.25 70 LEU A CA 1
ATOM 517 C C . LEU A 1 70 ? 6.672 3.740 -8.360 1.00 97.25 70 LEU A C 1
ATOM 519 O O . LEU A 1 70 ? 6.138 3.136 -9.283 1.00 97.25 70 LEU A O 1
ATOM 523 N N . ARG A 1 71 ? 6.184 4.891 -7.880 1.00 96.12 71 ARG A N 1
ATOM 524 C CA . ARG A 1 71 ? 5.005 5.554 -8.466 1.00 96.12 71 ARG A CA 1
ATOM 525 C C . ARG A 1 71 ? 5.230 5.896 -9.939 1.00 96.12 71 ARG A C 1
ATOM 527 O O . ARG A 1 71 ? 4.420 5.513 -10.773 1.00 96.12 71 ARG A O 1
ATOM 534 N N . ALA A 1 72 ? 6.370 6.507 -10.266 1.00 95.25 72 ALA A N 1
ATOM 535 C CA . ALA A 1 72 ? 6.715 6.845 -11.648 1.00 95.25 72 ALA A CA 1
ATOM 536 C C . ALA A 1 72 ? 6.848 5.606 -12.556 1.00 95.25 72 ALA A C 1
ATOM 538 O O . ALA A 1 72 ? 6.531 5.666 -13.738 1.00 95.25 72 ALA A O 1
ATOM 539 N N . MET A 1 73 ? 7.303 4.470 -12.017 1.00 94.94 73 MET A N 1
ATOM 540 C CA . MET A 1 73 ? 7.362 3.206 -12.762 1.00 94.94 73 MET A CA 1
ATOM 541 C C . MET A 1 73 ? 5.981 2.575 -12.989 1.00 94.94 73 MET A C 1
ATOM 543 O O . MET A 1 73 ? 5.820 1.818 -13.945 1.00 94.94 73 MET A O 1
ATOM 547 N N . LEU A 1 74 ? 5.007 2.846 -12.114 1.00 93.75 74 LEU A N 1
ATOM 548 C CA . LEU A 1 74 ? 3.646 2.314 -12.217 1.00 93.75 74 LEU A CA 1
ATOM 549 C C . LEU A 1 74 ? 2.746 3.162 -13.121 1.00 93.75 74 LEU A C 1
ATOM 551 O O . LEU A 1 74 ? 1.881 2.593 -13.773 1.00 93.75 74 LEU A O 1
ATOM 555 N N . GLU A 1 75 ? 2.962 4.473 -13.215 1.00 91.81 75 GLU A N 1
ATOM 556 C CA . GLU A 1 75 ? 2.113 5.390 -13.995 1.00 91.81 75 GLU A CA 1
ATOM 557 C C . GLU A 1 75 ? 1.895 4.952 -15.467 1.00 91.81 75 GLU A C 1
ATOM 559 O O . GLU A 1 75 ? 0.742 4.898 -15.913 1.00 91.81 75 GLU A O 1
ATOM 564 N N . PRO A 1 76 ? 2.924 4.507 -16.226 1.00 92.31 76 PRO A N 1
ATOM 565 C CA . PRO A 1 76 ? 2.728 4.028 -17.597 1.00 92.31 76 PRO A CA 1
ATOM 566 C C . PRO A 1 76 ? 1.810 2.802 -17.713 1.00 92.31 76 PRO A C 1
ATOM 568 O O . PRO A 1 76 ? 1.280 2.526 -18.791 1.00 92.31 76 PRO A O 1
ATOM 571 N N . LEU A 1 77 ? 1.586 2.046 -16.628 1.00 93.00 77 LEU A N 1
ATOM 572 C CA . LEU A 1 77 ? 0.701 0.874 -16.620 1.00 93.00 77 LEU A CA 1
ATOM 573 C C . LEU A 1 77 ? -0.705 1.215 -17.126 1.00 93.00 77 LEU A C 1
A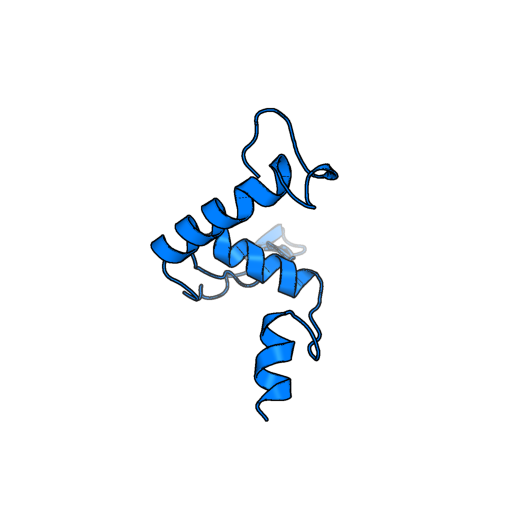TOM 575 O O . LEU A 1 77 ? -1.329 0.396 -17.810 1.00 93.00 77 LEU A O 1
ATOM 579 N N . PHE A 1 78 ? -1.180 2.416 -16.792 1.00 90.94 78 PHE A N 1
ATOM 580 C CA . PHE A 1 78 ? -2.531 2.884 -17.083 1.00 90.94 78 PHE A CA 1
ATOM 581 C C . PHE A 1 78 ? -2.663 3.530 -18.464 1.00 90.94 78 PHE A C 1
ATOM 583 O O . PHE A 1 78 ? -3.764 3.566 -19.000 1.00 90.94 78 PHE A O 1
ATOM 590 N N . SER A 1 79 ? -1.576 4.003 -19.074 1.00 88.75 79 SER A N 1
ATOM 591 C CA . SER A 1 79 ? -1.602 4.617 -20.410 1.00 88.75 79 SER A CA 1
ATOM 592 C C . SER A 1 79 ? -1.128 3.667 -21.514 1.00 88.75 79 SER A C 1
ATOM 594 O O . SER A 1 79 ? -1.681 3.663 -22.617 1.00 88.75 79 SER A O 1
ATOM 596 N N . GLU A 1 80 ? -0.137 2.820 -21.234 1.00 88.75 80 GLU A N 1
ATOM 597 C CA . GLU A 1 80 ? 0.598 2.060 -22.254 1.00 88.75 80 GLU A CA 1
ATOM 598 C C . GLU A 1 80 ? 0.384 0.546 -22.165 1.00 88.75 80 GLU A C 1
ATOM 600 O O . GLU A 1 80 ? 0.365 -0.122 -23.205 1.00 88.75 80 GLU A O 1
ATOM 605 N N . TYR A 1 81 ? 0.111 0.008 -20.973 1.00 90.81 81 TYR A N 1
ATOM 606 C CA . TYR A 1 81 ? 0.112 -1.440 -20.725 1.00 90.81 81 TYR A CA 1
ATOM 607 C C . TYR A 1 81 ? -1.275 -1.996 -20.354 1.00 90.81 81 TYR A C 1
ATOM 609 O O . TYR A 1 81 ? -2.285 -1.654 -20.968 1.00 90.81 81 TYR A O 1
ATOM 617 N N . THR A 1 82 ? -1.338 -2.938 -19.411 1.00 89.88 82 THR A N 1
ATOM 618 C CA . THR A 1 82 ? -2.533 -3.743 -19.119 1.00 89.88 82 THR A CA 1
ATOM 619 C C . THR A 1 82 ? -3.5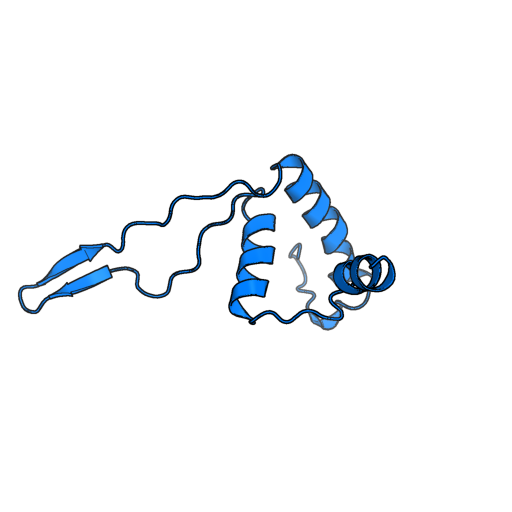79 -3.015 -18.273 1.00 89.88 82 THR A C 1
ATOM 621 O O . THR A 1 82 ? -4.688 -3.521 -18.130 1.00 89.88 82 THR A O 1
ATOM 624 N N . GLY A 1 83 ? -3.254 -1.845 -17.713 1.00 88.31 83 GLY A N 1
ATOM 625 C CA . GLY A 1 83 ? -4.124 -1.073 -16.821 1.00 88.31 83 GLY A CA 1
ATOM 626 C C . GLY A 1 83 ? -5.050 -0.073 -17.518 1.00 88.31 83 GLY A C 1
ATOM 627 O O . GLY A 1 83 ? -5.743 0.670 -16.829 1.00 88.31 83 GLY A O 1
ATOM 628 N N . LYS A 1 84 ? -5.092 -0.036 -18.858 1.00 89.00 84 LYS A N 1
ATOM 629 C CA . LYS A 1 84 ?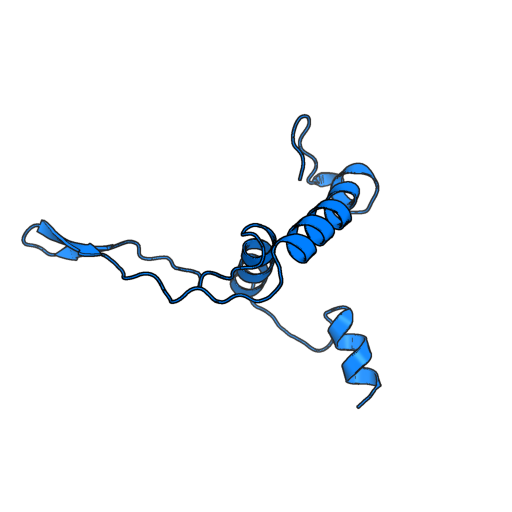 -5.797 1.004 -19.642 1.00 89.00 84 LYS A CA 1
ATOM 630 C C . LYS A 1 84 ? -7.260 1.226 -19.270 1.00 89.00 84 LYS A C 1
ATOM 632 O O . LYS A 1 84 ? -7.741 2.350 -19.330 1.00 89.00 84 LYS A O 1
ATOM 637 N N . SER A 1 85 ? -7.973 0.184 -18.849 1.00 93.06 85 SER A N 1
ATOM 638 C CA . SER A 1 85 ? -9.379 0.303 -18.443 1.00 93.06 85 SER A CA 1
ATOM 639 C C . SER A 1 85 ? -9.591 1.126 -17.169 1.00 93.06 85 SER A C 1
ATOM 641 O O . SER A 1 85 ? -10.715 1.542 -16.910 1.00 93.06 85 SER A O 1
ATOM 643 N N . ALA A 1 86 ? -8.548 1.327 -16.360 1.00 89.88 86 ALA A N 1
ATOM 644 C CA . ALA A 1 86 ? -8.606 2.130 -15.143 1.00 89.88 86 ALA A CA 1
ATOM 645 C C . ALA A 1 86 ? -8.193 3.596 -15.372 1.00 89.88 86 ALA A C 1
ATOM 647 O O . ALA A 1 86 ? -8.244 4.378 -14.428 1.00 89.88 86 ALA A O 1
ATOM 648 N N . GLN A 1 87 ? -7.793 3.974 -16.593 1.00 90.88 87 GLN A N 1
ATOM 649 C CA . GLN A 1 87 ? -7.334 5.327 -16.899 1.00 90.88 87 GLN A CA 1
ATOM 650 C C . GLN A 1 87 ? -8.452 6.364 -16.716 1.00 90.88 87 GLN A C 1
ATOM 652 O O . GLN A 1 87 ? -9.575 6.179 -17.184 1.00 90.88 87 GLN A O 1
ATOM 657 N N . ILE A 1 88 ? -8.118 7.499 -16.098 1.00 89.69 88 ILE A N 1
ATOM 658 C CA . ILE A 1 88 ? -9.011 8.649 -15.947 1.00 89.69 88 ILE A CA 1
ATOM 659 C C . ILE A 1 88 ? -8.355 9.847 -16.635 1.00 89.69 88 ILE A C 1
ATOM 661 O O . ILE A 1 88 ? -7.261 10.269 -16.268 1.00 89.69 88 ILE A O 1
ATOM 665 N N . SER A 1 89 ? -9.022 10.398 -17.651 1.00 88.88 89 SER A N 1
ATOM 666 C CA . SER A 1 89 ? -8.505 11.547 -18.400 1.00 88.88 89 SER A CA 1
ATOM 667 C C . SER A 1 89 ? -8.265 12.745 -17.477 1.00 88.88 89 SER A C 1
ATOM 669 O O . SER A 1 89 ? -9.162 13.149 -16.741 1.00 88.88 89 SER A O 1
ATOM 671 N N . GLY A 1 90 ? -7.071 13.336 -17.556 1.00 90.06 90 GLY A N 1
ATOM 672 C CA . GLY A 1 90 ? -6.676 14.495 -16.748 1.00 90.06 90 GLY A CA 1
ATOM 673 C C . GLY A 1 90 ? -6.090 14.165 -15.371 1.00 90.06 90 GLY A C 1
ATOM 674 O O . GLY A 1 90 ? -5.764 15.096 -14.640 1.00 90.06 90 GLY A O 1
ATOM 675 N N . TYR A 1 91 ? -5.929 12.882 -15.025 1.00 90.44 91 TYR A N 1
ATOM 676 C CA . TYR A 1 91 ? -5.322 12.444 -13.766 1.00 90.44 91 TYR A CA 1
ATOM 677 C C . TYR A 1 91 ? -4.123 11.526 -14.007 1.00 90.44 91 TYR A C 1
ATOM 679 O O . TYR A 1 91 ? -4.156 10.672 -14.894 1.00 90.44 91 TYR A O 1
ATOM 687 N N . ASN A 1 92 ? -3.103 11.673 -13.160 1.00 84.69 92 ASN A N 1
ATOM 688 C CA . ASN A 1 92 ? -1.997 10.726 -13.070 1.00 84.69 92 ASN A CA 1
ATOM 689 C C . ASN A 1 92 ? -2.393 9.651 -12.055 1.00 84.69 92 ASN A C 1
ATOM 691 O O . ASN A 1 92 ? -2.694 9.975 -10.901 1.00 84.69 92 ASN A O 1
ATOM 695 N N . LEU A 1 93 ? -2.442 8.405 -12.516 1.00 79.75 93 LEU A N 1
ATOM 696 C CA . LEU A 1 93 ? -2.819 7.227 -11.733 1.00 79.75 93 LEU A CA 1
ATOM 697 C C . LEU A 1 93 ? -1.590 6.412 -11.345 1.00 79.75 93 LEU A C 1
ATOM 699 O O . LEU A 1 93 ? -0.662 6.324 -12.178 1.00 79.75 93 LEU A O 1
#

Sequence (93 aa):
DKLTHYTTMFGQGMAATPIQMASVYQTIANDGVRIAPRLVASCTDSEGNVTENPQAEPTRVISSETSTKLRAMLEPLFSEYTGKSAQISGYNL

Radius of gyration: 18.28 Å; Cα contacts (8 Å, |Δi|>4): 88; chains: 1; bounding box: 40×38×50 Å

pLDDT: mean 94.31, std 4.0, range [79.75, 98.75]

InterPro domains:
  IPR001460 Penicillin-binding protein, transpeptidase [PF00905] (7-92)
  IPR012338 Beta-lactamase/transpeptidase-like [G3DSA:3.40.710.10] (1-93)
  IPR012338 Beta-lactamase/transpeptidase-like [SSF56601] (5-92)
  IPR050515 Class D beta-lactamase/transpeptidase [PTHR30627] (2-92)

Mean predicted aligned error: 4.3 Å

Foldseek 3Di:
DVVVVVQVVVVPPDDDDPQRVVQVVVCLVVLQKGWRDDDDQWDADPVGDIGGDDTDDIDRRDGSVVSVVVLVVCQVCCVPHDNVVVDDPPDRD